Protein AF-A0A7I4E988-F1 (afdb_monomer)

Secondary structure (DSSP, 8-state):
--HHHHHHHHHHHHHHHHHHS--------PPP-------S--PPPPPGGGGS-SSHHHHHHHHHHHHHHHHHHHHHHHHHHHHHHHTTHHHHHHHHHHHHHHH--S-HHHHHHHHHHHS-TTTT---PPP----TT-PPP--

Mean predicted aligned error: 20.52 Å

Structure (mmCIF, N/CA/C/O backbone):
data_AF-A0A7I4E988-F1
#
_entry.id   AF-A0A7I4E988-F1
#
loop_
_atom_site.group_PDB
_atom_site.id
_atom_site.type_symbol
_atom_site.label_atom_id
_atom_site.label_alt_id
_atom_site.label_comp_id
_atom_site.label_asym_id
_atom_site.label_entity_id
_atom_site.label_seq_id
_atom_site.pdbx_PDB_ins_code
_atom_site.Cartn_x
_atom_site.Cartn_y
_atom_site.Cartn_z
_atom_site.occupancy
_atom_site.B_iso_or_equiv
_atom_site.auth_seq_id
_atom_site.auth_comp_id
_atom_site.auth_asym_id
_atom_site.auth_atom_id
_atom_site.pdbx_PDB_model_num
ATOM 1 N N . MET A 1 1 ? -4.546 -18.399 23.004 1.00 50.59 1 MET A N 1
ATOM 2 C CA . MET A 1 1 ? -3.201 -18.885 23.400 1.00 50.59 1 MET A CA 1
ATOM 3 C C . MET A 1 1 ? -3.160 -20.357 22.993 1.00 50.59 1 MET A C 1
ATOM 5 O O . MET A 1 1 ? -4.093 -21.008 23.442 1.00 50.59 1 MET A O 1
ATOM 9 N N . PRO A 1 2 ? -2.268 -20.903 22.127 1.00 49.56 2 PRO A N 1
ATOM 10 C CA . PRO A 1 2 ? -0.853 -20.561 21.910 1.00 49.56 2 PRO A CA 1
ATOM 11 C C . PRO A 1 2 ? -0.324 -20.742 20.448 1.00 49.56 2 PRO A C 1
ATOM 13 O O . PRO A 1 2 ? 0.857 -21.004 20.259 1.00 49.56 2 PRO A O 1
ATOM 16 N N . SER A 1 3 ? -1.140 -20.642 19.391 1.00 48.91 3 SER A N 1
ATOM 17 C CA . SER A 1 3 ? -0.711 -21.119 18.052 1.00 48.91 3 SER A CA 1
ATOM 18 C C . SER A 1 3 ? 0.246 -20.198 17.271 1.00 48.91 3 SER A C 1
ATOM 20 O O . SER A 1 3 ? 0.906 -20.659 16.348 1.00 48.91 3 SER A O 1
ATOM 22 N N . VAL A 1 4 ? 0.373 -18.916 17.637 1.00 50.09 4 VAL A N 1
ATOM 23 C CA . VAL A 1 4 ? 1.253 -17.954 16.927 1.00 50.09 4 VAL A CA 1
ATOM 24 C C . VAL A 1 4 ? 2.692 -17.973 17.469 1.00 50.09 4 VAL A C 1
ATOM 26 O O . VAL A 1 4 ? 3.642 -17.711 16.737 1.00 50.09 4 VAL A O 1
ATOM 29 N N . LEU A 1 5 ? 2.877 -18.371 18.734 1.00 47.44 5 LEU A N 1
ATOM 30 C CA . LEU A 1 5 ? 4.201 -18.510 19.359 1.00 47.44 5 LEU A CA 1
ATOM 31 C C . LEU A 1 5 ? 4.991 -19.713 18.820 1.00 47.44 5 LEU A C 1
ATOM 33 O O . LEU A 1 5 ? 6.216 -19.686 18.824 1.00 47.44 5 LEU A O 1
ATOM 37 N N . ILE A 1 6 ? 4.310 -20.741 18.304 1.00 50.47 6 ILE A N 1
ATOM 38 C CA . ILE A 1 6 ? 4.966 -21.924 17.726 1.00 50.47 6 ILE A CA 1
ATOM 39 C C . ILE A 1 6 ? 5.635 -21.577 16.387 1.00 50.47 6 ILE A C 1
ATOM 41 O O . ILE A 1 6 ? 6.742 -22.040 16.124 1.00 50.47 6 ILE A O 1
ATOM 45 N N . PHE A 1 7 ? 5.017 -20.709 15.578 1.00 43.50 7 PHE A N 1
ATOM 46 C CA . PHE A 1 7 ? 5.562 -20.317 14.275 1.00 43.50 7 PHE A CA 1
ATOM 47 C C . PHE A 1 7 ? 6.812 -19.434 14.420 1.00 43.50 7 PHE A C 1
ATOM 49 O O . PHE A 1 7 ? 7.835 -19.712 13.800 1.00 43.50 7 PHE A O 1
ATOM 56 N N . PHE A 1 8 ? 6.787 -18.458 15.338 1.00 41.88 8 PHE A N 1
ATOM 57 C CA . PHE A 1 8 ? 7.947 -17.593 15.610 1.00 41.88 8 PHE A CA 1
ATOM 58 C C . PHE A 1 8 ? 9.128 -18.349 16.261 1.00 41.88 8 PHE A C 1
ATOM 60 O O . PHE A 1 8 ? 10.290 -17.972 16.092 1.00 41.88 8 PHE A O 1
ATOM 67 N N . CYS A 1 9 ? 8.857 -19.442 16.988 1.00 46.12 9 CYS A N 1
ATOM 68 C CA . CYS A 1 9 ? 9.896 -20.315 17.545 1.00 46.12 9 CYS A CA 1
ATOM 69 C C . CYS A 1 9 ? 10.529 -21.256 16.507 1.00 46.12 9 CYS A C 1
ATOM 71 O O . CYS A 1 9 ? 11.687 -21.639 16.685 1.00 46.12 9 CYS A O 1
ATOM 73 N N . TYR A 1 10 ? 9.810 -21.647 15.449 1.00 47.03 10 TYR A N 1
ATOM 74 C CA . TYR A 1 10 ? 10.329 -22.615 14.479 1.00 47.03 10 TYR A CA 1
ATOM 75 C C . TYR A 1 10 ? 11.410 -22.003 13.577 1.00 47.03 10 TYR A C 1
ATOM 77 O O . TYR A 1 10 ? 12.469 -22.605 13.408 1.00 47.03 10 TYR A O 1
ATOM 85 N N . GLU A 1 11 ? 11.218 -20.769 13.102 1.00 52.00 11 GLU A N 1
ATOM 86 C CA . GLU A 1 11 ? 12.223 -20.076 12.276 1.00 52.00 11 GLU A CA 1
ATOM 87 C C . GLU A 1 11 ? 13.526 -19.790 13.037 1.00 52.00 11 GLU A C 1
ATOM 89 O O . GLU A 1 11 ? 14.615 -20.0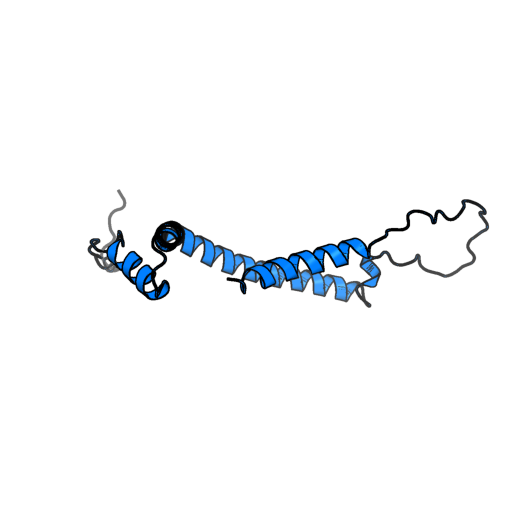49 12.523 1.00 52.00 11 GLU A O 1
ATOM 94 N N . ASN A 1 12 ? 13.442 -19.359 14.300 1.00 50.81 12 ASN A N 1
ATOM 95 C CA . ASN A 1 12 ? 14.636 -19.096 15.111 1.00 50.81 12 ASN A CA 1
ATOM 96 C C . ASN A 1 12 ? 15.416 -20.377 15.460 1.00 50.81 12 ASN A C 1
ATOM 98 O O . ASN A 1 12 ? 16.644 -20.351 15.544 1.00 50.81 12 ASN A O 1
ATOM 102 N N . ARG A 1 13 ? 14.736 -21.518 15.642 1.00 58.09 13 ARG A N 1
ATOM 103 C CA . ARG A 1 13 ? 15.396 -22.785 16.004 1.00 58.09 13 ARG A CA 1
ATOM 104 C C . ARG A 1 13 ? 16.118 -23.431 14.821 1.00 58.09 13 ARG A C 1
ATOM 106 O O . ARG A 1 13 ? 17.169 -24.038 15.024 1.00 58.09 13 ARG A O 1
ATOM 113 N N . VAL A 1 14 ? 15.588 -23.286 13.606 1.00 58.44 14 VAL A N 1
ATOM 114 C CA . VAL A 1 14 ? 16.262 -23.742 12.379 1.00 58.44 14 VAL A CA 1
ATOM 115 C C . VAL A 1 14 ? 17.525 -22.913 12.132 1.00 58.44 14 VAL A C 1
ATOM 117 O O . VAL A 1 14 ? 18.585 -23.481 11.879 1.00 58.44 14 VAL A O 1
ATOM 120 N N . PHE A 1 15 ? 17.458 -21.592 12.322 1.00 54.88 15 PHE A N 1
ATOM 121 C CA . PHE A 1 15 ? 18.614 -20.703 12.166 1.00 54.88 15 PHE A CA 1
ATOM 122 C C . PHE A 1 15 ? 19.732 -20.987 13.187 1.00 54.88 15 PHE A C 1
ATOM 124 O O . PHE A 1 15 ? 20.910 -21.031 12.831 1.00 54.88 15 PHE A O 1
ATOM 131 N N . LEU A 1 16 ? 19.377 -21.270 14.447 1.00 56.34 16 LEU A N 1
ATOM 132 C CA . LEU A 1 16 ? 20.354 -21.623 15.485 1.00 56.34 16 LEU A CA 1
ATOM 133 C C . LEU A 1 16 ? 21.017 -22.991 15.239 1.00 56.34 16 LEU A C 1
ATOM 135 O O . LEU A 1 16 ? 22.169 -23.190 15.614 1.00 56.34 16 LEU A O 1
ATOM 139 N N . LYS A 1 17 ? 20.311 -23.927 14.590 1.00 57.72 17 LYS A N 1
ATOM 140 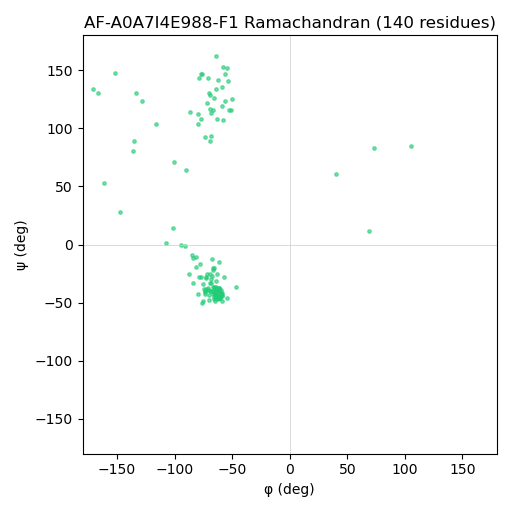C CA . LYS A 1 17 ? 20.853 -25.249 14.244 1.00 57.72 17 LYS A CA 1
ATOM 141 C C . LYS A 1 17 ? 21.835 -25.176 13.071 1.00 57.72 17 LYS A C 1
ATOM 143 O O . LYS A 1 17 ? 22.892 -25.789 13.140 1.00 57.72 17 LYS A O 1
ATOM 148 N N . ILE A 1 18 ? 21.551 -24.326 12.081 1.00 57.50 18 ILE A N 1
ATOM 149 C CA . ILE A 1 18 ? 22.476 -24.025 10.973 1.00 57.50 18 ILE A CA 1
ATOM 150 C C . ILE A 1 18 ? 23.785 -23.400 11.494 1.00 57.50 18 ILE A C 1
ATOM 152 O O . ILE A 1 18 ? 24.863 -23.717 10.997 1.00 57.50 18 ILE A O 1
ATOM 156 N N . MET A 1 19 ? 23.714 -22.551 12.525 1.00 56.16 19 MET A N 1
ATOM 157 C CA . MET A 1 19 ? 24.901 -21.963 13.166 1.00 56.16 19 MET A CA 1
ATOM 158 C C . MET A 1 19 ? 25.687 -22.965 14.033 1.00 56.16 19 MET A C 1
ATOM 160 O O . MET A 1 19 ? 26.897 -22.813 14.182 1.00 56.16 19 MET A O 1
ATOM 164 N N . ALA A 1 20 ? 25.027 -23.981 14.602 1.00 58.88 20 ALA A N 1
ATOM 165 C CA . ALA A 1 20 ? 25.659 -24.976 15.475 1.00 58.88 20 ALA A CA 1
ATOM 166 C C . ALA A 1 20 ? 26.441 -26.062 14.710 1.00 58.88 20 ALA A C 1
ATOM 168 O O . ALA A 1 20 ? 27.426 -26.576 15.238 1.00 58.88 20 ALA A O 1
ATOM 169 N N . ASP A 1 21 ? 26.051 -26.371 13.468 1.00 55.88 21 ASP A N 1
ATOM 170 C CA . ASP A 1 21 ? 26.755 -27.346 12.617 1.00 55.88 21 ASP A CA 1
ATOM 171 C C . ASP A 1 21 ? 27.994 -26.750 11.918 1.00 55.88 21 ASP A C 1
ATOM 173 O O . ASP A 1 21 ? 28.837 -27.479 11.393 1.00 55.88 21 ASP A O 1
ATOM 177 N N . LYS A 1 22 ? 28.178 -25.423 11.968 1.00 58.16 22 LYS A N 1
ATOM 178 C CA . LYS A 1 22 ? 29.362 -24.741 11.429 1.00 58.16 22 LYS A CA 1
ATOM 179 C C . LYS A 1 22 ? 30.465 -24.608 12.486 1.00 58.16 22 LYS A C 1
ATOM 181 O O . LYS A 1 22 ? 30.872 -23.506 12.848 1.00 58.16 22 LYS A O 1
ATOM 186 N N . LYS A 1 23 ? 31.006 -25.738 12.955 1.00 52.19 23 LYS A N 1
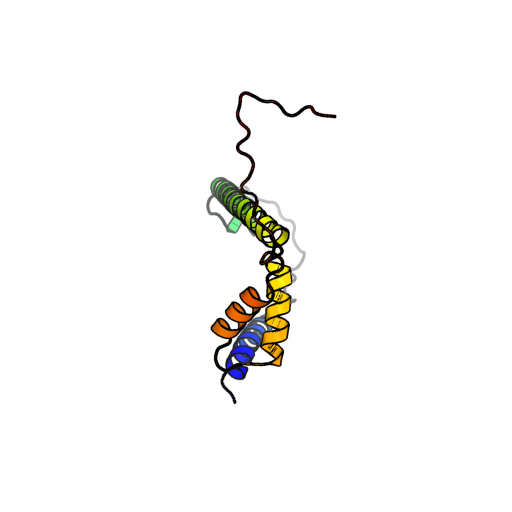ATOM 187 C CA . LYS A 1 23 ? 32.362 -25.753 13.530 1.00 52.19 23 LYS A CA 1
ATOM 188 C C . LYS A 1 23 ? 33.361 -25.634 12.382 1.00 52.19 23 LYS A C 1
ATOM 190 O O . LYS A 1 23 ? 33.746 -26.622 11.769 1.00 52.19 23 LYS A O 1
ATOM 195 N N . VAL A 1 24 ? 33.751 -24.400 12.078 1.00 50.62 24 VAL A N 1
ATOM 196 C CA . VAL A 1 24 ? 34.955 -24.120 11.295 1.00 50.62 24 VAL A CA 1
ATOM 197 C C . VAL A 1 24 ? 36.141 -24.640 12.111 1.00 50.62 24 VAL A C 1
ATOM 199 O O . VAL A 1 24 ? 36.450 -24.090 13.165 1.00 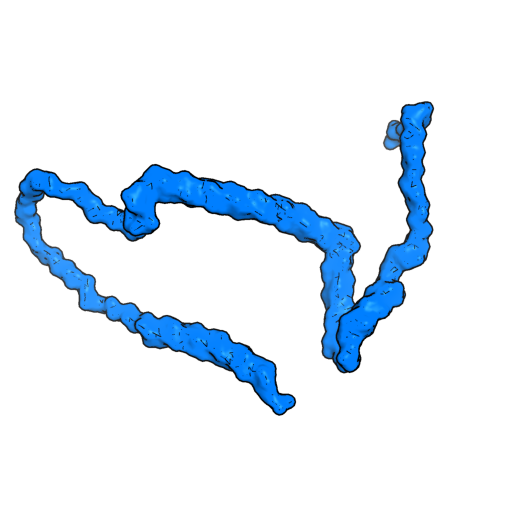50.62 24 VAL A O 1
ATOM 202 N N . ASN A 1 25 ? 36.740 -25.742 11.664 1.00 41.16 25 ASN A N 1
ATOM 203 C CA . ASN A 1 25 ? 38.015 -26.219 12.179 1.00 41.16 25 ASN A CA 1
ATOM 204 C C . ASN A 1 25 ? 39.113 -25.383 11.503 1.00 41.16 25 ASN A C 1
ATOM 206 O O . ASN A 1 25 ? 39.250 -25.421 10.282 1.00 41.16 25 ASN A O 1
ATOM 210 N N . ILE A 1 26 ? 39.794 -24.548 12.285 1.00 53.75 26 ILE A N 1
ATOM 211 C CA . ILE A 1 26 ? 40.881 -23.662 11.852 1.00 53.75 26 ILE A CA 1
ATOM 212 C C . ILE A 1 26 ? 42.182 -24.357 12.256 1.00 53.75 26 ILE A C 1
ATOM 214 O O . ILE A 1 26 ? 42.777 -23.934 13.229 1.00 53.75 26 ILE A O 1
ATOM 218 N N . ASP A 1 27 ? 42.575 -25.459 11.613 1.00 54.41 27 ASP A N 1
ATOM 219 C CA . ASP A 1 27 ? 43.849 -26.134 11.936 1.00 54.41 27 ASP A CA 1
ATOM 220 C C . ASP A 1 27 ? 44.318 -27.079 10.812 1.00 54.41 27 ASP A C 1
ATOM 222 O O . ASP A 1 27 ? 44.629 -28.236 11.049 1.00 54.41 27 ASP A O 1
ATOM 226 N N . ASP A 1 28 ? 44.413 -26.590 9.574 1.00 46.19 28 ASP A N 1
ATOM 227 C CA . ASP A 1 28 ? 45.166 -27.289 8.521 1.00 46.19 28 ASP A CA 1
ATOM 228 C C . ASP A 1 28 ? 46.014 -26.272 7.751 1.00 46.19 28 ASP A C 1
ATOM 230 O O . ASP A 1 28 ? 45.650 -25.781 6.684 1.00 46.19 28 ASP A O 1
ATOM 234 N N . THR A 1 29 ? 47.158 -25.917 8.337 1.00 53.47 29 THR A N 1
ATOM 235 C CA . THR A 1 29 ? 48.255 -25.260 7.612 1.00 53.47 29 THR A CA 1
ATOM 236 C C . THR A 1 29 ? 49.113 -26.375 7.010 1.00 53.47 29 THR A C 1
ATOM 238 O O . THR A 1 29 ? 49.715 -27.117 7.790 1.00 53.47 29 THR A O 1
ATOM 241 N N . PRO A 1 30 ? 49.208 -26.555 5.678 1.00 46.19 30 PRO A N 1
ATOM 242 C CA . PRO A 1 30 ? 50.165 -27.500 5.119 1.00 46.19 30 PRO A CA 1
ATOM 243 C C . PRO A 1 30 ? 51.568 -26.866 5.113 1.00 46.19 30 PRO A C 1
ATOM 245 O O . PRO A 1 30 ? 51.685 -25.657 4.885 1.00 46.19 30 PRO A O 1
ATOM 248 N N . PRO A 1 31 ? 52.634 -27.640 5.374 1.00 42.28 31 PRO A N 1
ATOM 249 C CA . PRO A 1 31 ? 53.966 -27.108 5.626 1.00 42.28 31 PRO A CA 1
ATOM 250 C C . PRO A 1 31 ? 54.608 -26.536 4.362 1.00 42.28 31 PRO A C 1
ATOM 252 O O . PRO A 1 31 ? 54.486 -27.090 3.270 1.00 42.28 31 PRO A O 1
ATOM 255 N N . ALA A 1 32 ? 55.354 -25.447 4.544 1.00 46.09 32 ALA A N 1
ATOM 256 C CA . ALA A 1 32 ? 56.382 -25.038 3.604 1.00 46.09 32 ALA A CA 1
ATOM 257 C C . ALA A 1 32 ? 57.498 -26.086 3.633 1.00 46.09 32 ALA A C 1
ATOM 259 O O . ALA A 1 32 ? 58.114 -26.236 4.678 1.00 46.09 32 ALA A O 1
ATOM 260 N N . ASP A 1 33 ? 57.732 -26.789 2.523 1.00 40.03 33 ASP A N 1
ATOM 261 C CA . ASP A 1 33 ? 59.035 -27.354 2.157 1.00 40.03 33 ASP A CA 1
ATOM 262 C C . ASP A 1 33 ? 59.010 -27.905 0.719 1.00 40.03 33 ASP A C 1
ATOM 264 O O . ASP A 1 33 ? 58.108 -28.647 0.336 1.00 40.03 33 ASP A O 1
ATOM 268 N N . GLY A 1 34 ? 60.048 -27.572 -0.057 1.00 36.19 34 GLY A N 1
ATOM 269 C CA . GLY A 1 34 ? 60.466 -28.348 -1.231 1.00 36.19 34 GLY A CA 1
ATOM 270 C C . GLY A 1 34 ? 60.143 -27.766 -2.610 1.00 36.19 34 GLY A C 1
ATOM 271 O O . GLY A 1 34 ? 59.196 -28.177 -3.270 1.00 36.19 34 GLY A O 1
ATOM 272 N N . VAL A 1 35 ? 61.011 -26.883 -3.109 1.00 52.22 35 VAL A N 1
ATOM 273 C CA . VAL A 1 35 ? 61.130 -26.584 -4.545 1.00 52.22 35 VAL A CA 1
ATOM 274 C C . VAL A 1 35 ? 61.793 -27.772 -5.255 1.00 52.22 35 VAL A C 1
ATOM 276 O O . VAL A 1 35 ? 62.935 -28.105 -4.946 1.00 52.22 35 VAL A O 1
ATOM 279 N N . ALA A 1 36 ? 61.116 -28.356 -6.246 1.00 40.19 36 ALA A N 1
ATOM 280 C CA . ALA A 1 36 ? 61.708 -29.127 -7.345 1.00 40.19 36 ALA A CA 1
ATOM 281 C C . ALA A 1 36 ? 60.786 -29.025 -8.589 1.00 40.19 36 ALA A C 1
ATOM 283 O O . ALA A 1 36 ? 59.584 -28.821 -8.429 1.00 40.19 36 ALA A O 1
ATOM 284 N N . PRO A 1 37 ? 61.342 -29.049 -9.813 1.00 46.31 37 PRO A N 1
ATOM 285 C CA . PRO A 1 37 ? 60.866 -28.265 -10.959 1.00 46.31 37 PRO A CA 1
ATOM 286 C C . PRO A 1 37 ? 59.602 -28.832 -11.631 1.00 46.31 37 PRO A C 1
ATOM 288 O O . PRO A 1 37 ? 59.461 -30.053 -11.712 1.00 46.31 37 PRO A O 1
ATOM 291 N N . PRO A 1 38 ? 58.708 -27.976 -12.171 1.00 48.06 38 PRO A N 1
ATOM 292 C CA . PRO A 1 38 ? 57.529 -28.440 -12.888 1.00 48.06 38 PRO A CA 1
ATOM 293 C C . PRO A 1 38 ? 57.962 -29.103 -14.198 1.00 48.06 38 PRO A C 1
ATOM 295 O O . PRO A 1 38 ? 58.516 -28.464 -15.09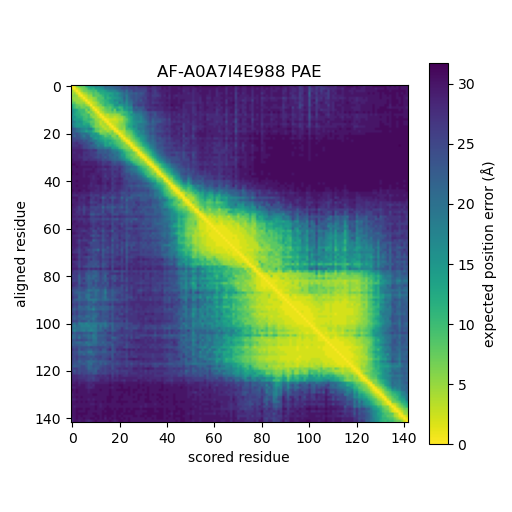2 1.00 48.06 38 PRO A O 1
ATOM 298 N N . THR A 1 39 ? 57.730 -30.411 -14.265 1.00 48.88 39 THR A N 1
ATOM 299 C CA . THR A 1 39 ? 57.660 -31.156 -15.523 1.00 48.88 39 THR A CA 1
ATOM 300 C C . THR A 1 39 ? 56.301 -30.842 -16.162 1.00 48.88 39 THR A C 1
ATOM 302 O O . THR A 1 39 ? 55.345 -30.536 -15.454 1.00 48.88 39 THR A O 1
ATOM 305 N N . GLU A 1 40 ? 56.281 -30.814 -17.488 1.00 57.62 40 GLU A N 1
ATOM 306 C CA . GLU A 1 40 ? 55.267 -30.228 -18.372 1.00 57.62 40 GLU A CA 1
ATOM 307 C C . GLU A 1 40 ? 53.816 -30.713 -18.133 1.00 57.62 40 GLU A C 1
ATOM 309 O O . GLU A 1 40 ? 53.590 -31.842 -17.711 1.00 57.62 40 GLU A O 1
ATOM 314 N N . ASP A 1 41 ? 52.859 -29.832 -18.466 1.00 57.31 41 ASP A N 1
ATOM 315 C CA . ASP A 1 41 ? 51.407 -30.054 -18.610 1.00 57.31 41 ASP A CA 1
ATOM 316 C C . ASP A 1 41 ? 50.536 -30.255 -17.350 1.00 57.31 41 ASP A C 1
ATOM 318 O O . ASP A 1 41 ? 50.119 -31.364 -17.054 1.00 57.31 41 ASP A O 1
ATOM 322 N N . GLU A 1 42 ? 50.104 -29.165 -16.690 1.00 61.00 42 GLU A N 1
ATOM 323 C CA . GLU A 1 42 ? 48.716 -29.046 -16.188 1.00 61.00 42 GLU A CA 1
ATOM 324 C C . GLU A 1 42 ? 48.360 -27.600 -15.769 1.00 61.00 42 GLU A C 1
ATOM 326 O O . GLU A 1 42 ? 49.096 -26.906 -15.067 1.00 61.00 42 GLU A O 1
ATOM 331 N N . LYS A 1 43 ? 47.213 -27.113 -16.256 1.00 48.81 43 LYS A N 1
ATOM 332 C CA . LYS A 1 43 ? 46.660 -25.762 -16.037 1.00 48.81 43 LYS A CA 1
ATOM 333 C C . LYS A 1 43 ? 46.371 -25.525 -14.538 1.00 48.81 43 LYS A C 1
ATOM 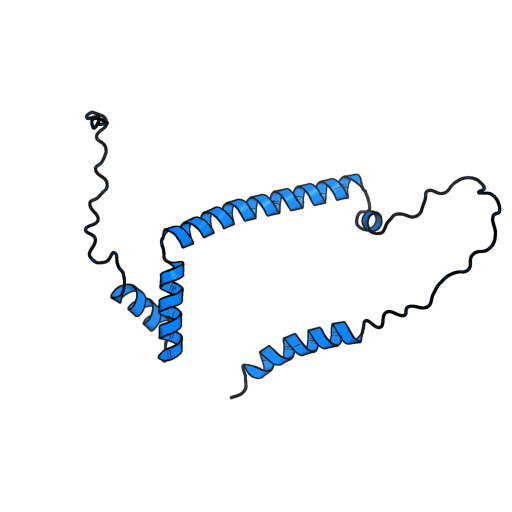335 O O . LYS A 1 43 ? 45.875 -26.444 -13.891 1.00 48.81 43 LYS A O 1
ATOM 340 N N . PRO A 1 44 ? 46.608 -24.314 -13.981 1.00 55.09 44 PRO A N 1
ATOM 341 C CA . PRO A 1 44 ? 46.391 -24.042 -12.557 1.00 55.09 44 PRO A CA 1
ATOM 342 C C . PRO A 1 44 ? 44.952 -24.365 -12.116 1.00 55.09 44 PRO A C 1
ATOM 344 O O . PRO A 1 44 ? 44.022 -24.177 -12.912 1.00 55.09 44 PRO A O 1
ATOM 347 N N . PRO A 1 45 ? 44.760 -24.826 -10.862 1.00 56.09 45 PRO A N 1
ATOM 348 C CA . PRO A 1 45 ? 43.457 -25.245 -10.364 1.00 56.09 45 PRO A CA 1
ATOM 349 C C . PRO A 1 45 ? 42.450 -24.088 -10.456 1.00 56.09 45 PRO A C 1
ATOM 351 O O . PRO A 1 45 ? 42.796 -22.951 -10.117 1.00 56.09 45 PRO A O 1
ATOM 354 N N . PRO A 1 46 ? 41.217 -24.347 -10.925 1.00 60.47 46 PRO A N 1
ATOM 355 C CA . PRO A 1 46 ? 40.230 -23.300 -11.129 1.00 60.47 46 PRO A CA 1
ATOM 356 C C . PRO A 1 46 ? 39.844 -22.643 -9.799 1.00 60.47 46 PRO A C 1
ATOM 358 O O . PRO A 1 46 ? 39.570 -23.323 -8.810 1.00 60.47 46 PRO A O 1
ATOM 361 N N . THR A 1 47 ? 39.802 -21.311 -9.773 1.00 63.03 47 THR A N 1
ATOM 362 C CA . THR A 1 47 ? 39.312 -20.522 -8.630 1.00 63.03 47 THR A CA 1
ATOM 363 C C . THR A 1 47 ? 37.861 -20.917 -8.297 1.00 63.03 47 THR A C 1
ATOM 365 O O . THR A 1 47 ? 37.122 -21.312 -9.192 1.00 63.03 47 THR A O 1
ATOM 368 N N . PHE A 1 48 ? 37.400 -20.773 -7.046 1.00 57.22 48 PHE A N 1
ATOM 369 C CA . PHE A 1 48 ? 36.035 -21.144 -6.602 1.00 57.22 48 PHE A CA 1
ATOM 370 C C . PHE A 1 48 ? 34.900 -20.650 -7.532 1.00 57.22 48 PHE A C 1
ATOM 372 O O . PHE A 1 48 ? 33.940 -21.369 -7.790 1.00 57.22 48 PHE A O 1
ATOM 379 N N . GLU A 1 49 ? 35.036 -19.452 -8.106 1.00 58.88 49 GLU A N 1
ATOM 380 C CA . GLU A 1 49 ? 34.083 -18.858 -9.063 1.00 58.88 49 GLU A CA 1
ATOM 381 C C . GLU A 1 49 ? 34.058 -19.564 -10.433 1.00 58.88 49 GLU A C 1
ATOM 383 O O . GLU A 1 49 ? 33.052 -19.534 -11.139 1.00 58.88 49 GLU A O 1
ATOM 388 N N . GLN A 1 50 ? 35.153 -20.223 -10.809 1.00 58.12 50 GLN A N 1
ATOM 389 C CA . GLN A 1 50 ? 35.322 -20.949 -12.071 1.00 58.12 50 GLN A CA 1
ATOM 390 C C . GLN A 1 50 ? 34.759 -22.378 -11.999 1.00 58.12 50 GLN A C 1
ATOM 392 O O . GLN A 1 50 ? 34.602 -23.012 -13.036 1.00 58.12 50 GLN A O 1
ATOM 397 N N . MET A 1 51 ? 34.422 -22.876 -10.802 1.00 63.78 51 MET A N 1
ATOM 398 C CA . MET A 1 51 ? 33.799 -24.194 -10.604 1.00 63.78 51 MET A CA 1
ATOM 399 C C . MET A 1 51 ? 32.268 -24.179 -10.755 1.00 63.78 51 MET A C 1
ATOM 401 O O . MET A 1 51 ? 31.645 -25.236 -10.759 1.00 63.78 51 MET A O 1
ATOM 405 N N . TRP A 1 52 ? 31.645 -22.998 -10.859 1.00 67.12 52 TRP A N 1
ATOM 406 C CA . TRP A 1 52 ? 30.181 -22.869 -10.893 1.00 67.12 52 TRP A CA 1
ATOM 407 C C . TRP A 1 52 ? 29.567 -23.128 -12.276 1.00 67.12 52 TRP A C 1
ATOM 409 O O . TRP A 1 52 ? 28.373 -23.406 -12.379 1.00 67.12 52 TRP A O 1
ATOM 419 N N . PHE A 1 53 ? 30.373 -23.035 -13.338 1.00 67.44 53 PHE A N 1
ATOM 420 C CA . PHE A 1 53 ? 29.933 -23.207 -14.721 1.00 67.44 53 PHE A CA 1
ATOM 421 C C . PHE A 1 53 ? 30.897 -24.129 -15.468 1.00 67.44 53 PHE A C 1
ATOM 423 O O . PHE A 1 53 ? 32.105 -23.914 -15.441 1.00 67.44 53 PHE A O 1
ATOM 430 N N . ASN A 1 54 ? 30.351 -25.136 -16.156 1.00 74.75 54 ASN A N 1
ATOM 431 C CA . ASN A 1 54 ? 31.135 -26.087 -16.952 1.00 74.75 54 ASN A CA 1
ATOM 432 C C . ASN A 1 54 ? 31.806 -25.419 -18.170 1.00 74.75 54 ASN A C 1
ATOM 434 O O . ASN A 1 54 ? 32.819 -25.916 -18.655 1.00 74.75 54 ASN A O 1
ATOM 438 N N . ASP A 1 55 ? 31.274 -24.276 -18.622 1.00 79.88 55 ASP A N 1
ATOM 439 C CA . ASP A 1 55 ? 31.879 -23.389 -19.617 1.00 79.88 55 ASP A CA 1
ATOM 440 C C . ASP A 1 55 ? 31.924 -21.937 -19.078 1.00 79.88 55 ASP A C 1
ATOM 442 O O . ASP A 1 55 ? 30.883 -21.368 -18.718 1.00 79.88 55 ASP A O 1
ATOM 446 N N . PRO A 1 56 ? 33.109 -21.296 -19.007 1.00 76.00 56 PRO A N 1
ATOM 447 C CA . PRO A 1 56 ? 33.246 -19.919 -18.528 1.00 76.00 56 PRO A CA 1
ATOM 448 C C . PRO A 1 56 ? 32.573 -18.865 -19.428 1.00 76.00 56 PRO A C 1
ATOM 450 O O . PRO A 1 56 ? 32.316 -17.749 -18.964 1.00 76.00 56 PRO A O 1
ATOM 453 N N . VAL A 1 57 ? 32.303 -19.157 -20.705 1.00 81.12 57 VAL A N 1
ATOM 454 C CA . VAL A 1 57 ? 31.585 -18.238 -21.606 1.00 81.12 57 VAL A CA 1
ATOM 455 C C . VAL A 1 57 ? 30.095 -18.248 -21.279 1.00 81.12 57 VAL A C 1
ATOM 457 O O . VAL A 1 57 ? 29.527 -17.188 -21.002 1.00 81.12 57 VAL A O 1
ATOM 460 N N . GLU A 1 58 ? 29.506 -19.439 -21.188 1.00 78.19 58 GLU A N 1
ATOM 461 C CA . GLU A 1 58 ? 28.100 -19.637 -20.825 1.00 78.19 58 GLU A CA 1
ATOM 462 C C . GLU A 1 58 ? 27.794 -19.073 -19.429 1.00 78.19 58 GLU A C 1
ATOM 464 O O . GLU A 1 58 ? 26.780 -18.402 -19.228 1.00 78.19 58 GLU A O 1
ATOM 469 N N . GLY A 1 59 ? 28.717 -19.235 -18.474 1.00 80.56 59 GLY A N 1
ATOM 470 C CA . GLY A 1 59 ? 28.569 -18.673 -17.131 1.00 80.56 59 GLY A CA 1
ATOM 471 C C . GLY A 1 59 ? 28.470 -17.146 -17.102 1.00 80.56 59 GLY A C 1
ATOM 472 O O . GLY A 1 59 ? 27.656 -16.586 -16.362 1.00 80.56 59 GLY A O 1
ATOM 473 N N . ARG A 1 60 ? 29.252 -16.448 -17.936 1.00 82.94 60 ARG A N 1
ATOM 474 C CA . ARG A 1 60 ? 29.182 -14.979 -18.038 1.00 82.94 60 ARG A CA 1
ATOM 475 C C . ARG A 1 60 ? 27.900 -14.518 -18.719 1.00 82.94 60 ARG A C 1
ATOM 477 O O . ARG A 1 60 ? 27.307 -13.529 -18.291 1.00 82.94 60 ARG A O 1
ATOM 484 N N . GLU A 1 61 ? 27.453 -15.228 -19.748 1.00 88.00 61 GLU A N 1
ATOM 485 C CA . GLU A 1 61 ? 26.198 -14.924 -20.436 1.00 88.00 61 GLU A CA 1
ATOM 486 C C . GLU A 1 61 ? 24.989 -15.137 -19.524 1.00 88.00 61 GLU A C 1
ATOM 488 O O . GLU A 1 61 ? 24.140 -14.248 -19.420 1.00 88.00 61 GLU A O 1
ATOM 493 N N . ALA A 1 62 ? 24.957 -16.249 -18.786 1.00 85.69 62 ALA A N 1
ATOM 494 C CA . ALA A 1 62 ? 23.929 -16.533 -17.791 1.00 85.69 62 ALA A CA 1
ATOM 495 C C . ALA A 1 62 ? 23.873 -15.445 -16.705 1.00 85.69 62 ALA A C 1
ATOM 497 O O . ALA A 1 62 ? 22.790 -14.961 -16.367 1.00 85.69 62 ALA A O 1
ATOM 498 N N . GLN A 1 63 ? 25.029 -14.992 -16.207 1.00 83.69 63 GLN A N 1
ATOM 499 C CA . GLN A 1 63 ? 25.098 -13.885 -15.246 1.00 83.69 63 GLN A CA 1
ATOM 500 C C . GLN A 1 63 ? 24.579 -12.569 -15.841 1.00 83.69 63 GLN A C 1
ATOM 502 O O . GLN A 1 63 ? 23.763 -11.889 -15.216 1.00 83.69 63 GLN A O 1
ATOM 507 N N . MET A 1 64 ? 24.990 -12.213 -17.061 1.00 87.12 64 MET A N 1
ATOM 508 C CA . MET A 1 64 ? 24.503 -11.002 -17.731 1.00 87.12 64 MET A CA 1
ATOM 509 C C . MET A 1 64 ? 22.993 -11.046 -17.990 1.00 87.12 64 MET A C 1
ATOM 511 O O . MET A 1 64 ? 22.310 -10.033 -17.825 1.00 87.12 64 MET A O 1
ATOM 515 N N . LEU A 1 65 ? 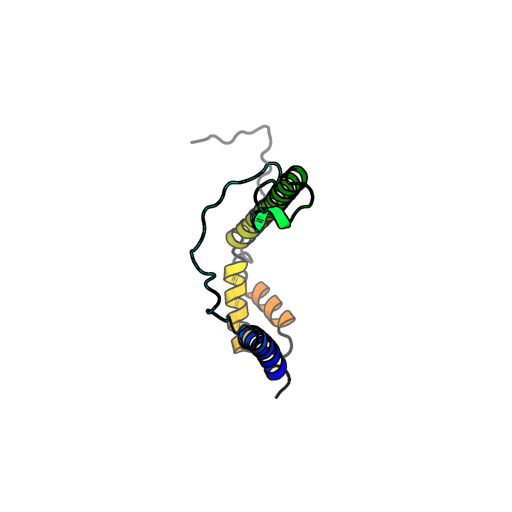22.454 -12.201 -18.384 1.00 88.50 65 LEU A N 1
ATOM 516 C CA . LEU A 1 65 ? 21.017 -12.393 -18.578 1.00 88.50 65 LEU A CA 1
ATOM 517 C C . LEU A 1 65 ? 20.254 -12.266 -17.255 1.00 88.50 65 LEU A C 1
ATOM 519 O O . LEU A 1 65 ? 19.235 -11.576 -17.208 1.00 88.50 65 LEU A O 1
ATOM 523 N N . ALA A 1 66 ? 20.768 -12.851 -16.171 1.00 87.12 66 ALA A N 1
ATOM 524 C CA . ALA A 1 66 ? 20.174 -12.727 -14.843 1.00 87.12 66 ALA A CA 1
ATOM 525 C C . ALA A 1 66 ? 20.127 -11.264 -14.364 1.00 87.12 66 ALA A C 1
ATOM 527 O O . ALA A 1 66 ? 19.101 -10.817 -13.845 1.00 87.12 66 ALA A O 1
ATOM 528 N N . LEU A 1 67 ? 21.196 -10.493 -14.594 1.00 88.06 67 LEU A N 1
ATOM 529 C CA . LEU A 1 67 ? 21.235 -9.062 -14.272 1.00 88.06 67 LEU A CA 1
ATOM 530 C C . LEU A 1 67 ? 20.214 -8.265 -15.096 1.00 88.06 67 LEU A C 1
ATOM 532 O O . LEU A 1 67 ? 19.429 -7.514 -14.523 1.00 88.06 67 LEU A O 1
ATOM 536 N N . LYS A 1 68 ? 20.131 -8.501 -16.411 1.00 88.44 68 LYS A N 1
ATOM 537 C CA . LYS A 1 68 ? 19.135 -7.847 -17.282 1.00 88.44 68 LYS A CA 1
ATOM 538 C C . LYS A 1 68 ? 17.695 -8.127 -16.840 1.00 88.44 68 LYS A C 1
ATOM 540 O O . LYS A 1 68 ? 16.861 -7.221 -16.840 1.00 88.44 68 LYS A O 1
ATOM 545 N N . LEU A 1 69 ? 17.393 -9.368 -16.453 1.00 86.19 69 LEU A N 1
ATOM 546 C CA . LEU A 1 69 ? 16.070 -9.736 -15.939 1.00 86.19 69 LEU A CA 1
ATOM 547 C C . LEU A 1 69 ? 15.762 -9.028 -14.617 1.00 86.19 69 LEU A C 1
ATOM 549 O O . LEU A 1 69 ? 14.658 -8.502 -14.447 1.00 86.19 69 LEU A O 1
ATOM 553 N N . ARG A 1 70 ? 16.738 -8.973 -13.704 1.00 82.25 70 ARG A N 1
ATOM 554 C CA . ARG A 1 70 ? 16.616 -8.255 -12.432 1.00 82.25 70 ARG A CA 1
ATOM 555 C C . ARG A 1 70 ? 16.318 -6.775 -12.662 1.00 82.25 70 ARG A C 1
ATOM 557 O O . ARG A 1 70 ? 15.361 -6.259 -12.089 1.00 82.25 70 ARG A O 1
ATOM 564 N N . ASP A 1 71 ? 17.074 -6.116 -13.531 1.00 83.19 71 ASP A N 1
ATOM 565 C CA . ASP A 1 71 ? 16.940 -4.678 -13.781 1.00 83.19 71 ASP A CA 1
ATOM 566 C C . ASP A 1 71 ? 15.572 -4.342 -14.409 1.00 83.19 71 ASP A C 1
ATOM 568 O O . ASP A 1 71 ? 14.918 -3.373 -14.018 1.00 83.19 71 ASP A O 1
ATOM 572 N N . GLY A 1 72 ? 15.054 -5.203 -15.295 1.00 75.94 72 GLY A N 1
ATOM 573 C CA . GLY A 1 72 ? 13.700 -5.061 -15.845 1.00 75.94 72 GLY A CA 1
ATOM 574 C C . GLY A 1 72 ? 12.581 -5.194 -14.801 1.00 75.94 72 GLY A C 1
ATOM 575 O O . GLY A 1 72 ? 11.532 -4.556 -14.927 1.00 75.94 72 GLY A O 1
ATOM 576 N N . VAL A 1 73 ? 12.782 -6.005 -13.758 1.00 77.19 73 VAL A N 1
ATOM 577 C CA . VAL A 1 73 ? 11.853 -6.098 -12.618 1.00 77.19 73 VAL A CA 1
ATOM 578 C C . VAL A 1 73 ? 11.965 -4.861 -11.727 1.00 77.19 73 VAL A C 1
ATOM 580 O O . VAL A 1 73 ? 10.932 -4.326 -11.321 1.00 77.19 73 VAL A O 1
ATOM 583 N N . VAL A 1 74 ? 13.183 -4.373 -11.477 1.00 71.56 74 VAL A N 1
ATOM 584 C CA . VAL A 1 74 ? 13.439 -3.172 -10.666 1.00 71.56 74 VAL A CA 1
ATOM 585 C C . VAL A 1 74 ? 12.785 -1.935 -11.285 1.00 71.56 74 VAL A C 1
ATOM 587 O O . VAL A 1 74 ? 12.040 -1.261 -10.585 1.00 71.56 74 VAL A O 1
ATOM 590 N N . LEU A 1 75 ? 12.914 -1.694 -12.593 1.00 64.75 75 LEU A N 1
ATOM 591 C CA . LEU A 1 75 ? 12.296 -0.532 -13.262 1.00 64.75 75 LEU A CA 1
ATOM 592 C C . LEU A 1 75 ? 10.761 -0.497 -13.132 1.00 64.75 75 LEU A C 1
ATOM 594 O O . LEU A 1 75 ? 10.149 0.548 -12.879 1.00 64.75 75 LEU A O 1
ATOM 598 N N . ARG A 1 76 ? 10.108 -1.657 -13.284 1.00 69.25 76 ARG A N 1
ATOM 599 C CA . ARG A 1 76 ? 8.651 -1.769 -13.094 1.00 69.25 76 ARG A CA 1
ATOM 600 C C . ARG A 1 76 ? 8.267 -1.603 -11.625 1.00 69.25 76 ARG A C 1
ATOM 602 O O . ARG A 1 76 ? 7.271 -0.947 -11.323 1.00 69.25 76 ARG A O 1
ATOM 609 N N . ALA A 1 77 ? 9.049 -2.179 -10.713 1.00 68.44 77 ALA A N 1
ATOM 610 C CA . ALA A 1 77 ? 8.842 -2.037 -9.277 1.00 68.44 77 ALA A CA 1
ATOM 611 C C . ALA A 1 77 ? 9.026 -0.585 -8.806 1.00 68.44 77 ALA A C 1
ATOM 613 O O . ALA A 1 77 ? 8.219 -0.110 -8.012 1.00 68.44 77 ALA A O 1
ATOM 614 N N . GLU A 1 78 ? 10.014 0.139 -9.329 1.00 64.69 78 GLU A N 1
ATOM 615 C CA . GLU A 1 78 ? 10.237 1.564 -9.070 1.00 64.69 78 GLU A CA 1
ATOM 616 C C . GLU A 1 78 ? 9.050 2.401 -9.537 1.00 64.69 78 GLU A C 1
ATOM 618 O O . GLU A 1 78 ? 8.532 3.215 -8.775 1.00 64.69 78 GLU A O 1
ATOM 623 N N . THR A 1 79 ? 8.544 2.140 -10.744 1.00 79.00 79 THR A N 1
ATOM 624 C CA . THR A 1 79 ? 7.365 2.842 -11.275 1.00 79.00 79 THR A CA 1
ATOM 625 C C . THR A 1 79 ? 6.137 2.619 -10.386 1.00 79.00 79 THR A C 1
ATOM 627 O O . THR A 1 79 ? 5.434 3.569 -10.031 1.00 79.00 79 THR A O 1
ATOM 630 N N . ASN A 1 80 ? 5.903 1.375 -9.958 1.00 80.06 80 ASN A N 1
ATOM 631 C CA . ASN A 1 80 ? 4.811 1.050 -9.039 1.00 80.06 80 ASN A CA 1
ATOM 632 C C . ASN A 1 80 ? 5.004 1.702 -7.665 1.00 80.06 80 ASN A C 1
ATOM 634 O O . ASN A 1 80 ? 4.058 2.253 -7.101 1.00 80.06 80 ASN A O 1
ATOM 638 N N . ARG A 1 81 ? 6.226 1.686 -7.132 1.00 85.31 81 ARG A N 1
ATOM 639 C CA . ARG A 1 81 ? 6.556 2.300 -5.845 1.00 85.31 81 ARG A CA 1
ATOM 640 C C . ARG A 1 81 ? 6.325 3.812 -5.867 1.00 85.31 81 ARG A C 1
ATOM 642 O O . ARG A 1 81 ? 5.641 4.319 -4.983 1.00 85.31 81 ARG A O 1
ATOM 649 N N . ILE A 1 82 ? 6.802 4.507 -6.901 1.00 85.69 82 ILE A N 1
ATOM 650 C CA . ILE A 1 82 ? 6.592 5.952 -7.084 1.00 85.69 82 ILE A CA 1
ATOM 651 C C . ILE A 1 82 ? 5.100 6.267 -7.180 1.00 85.69 82 ILE A C 1
ATOM 653 O O . ILE A 1 82 ? 4.634 7.229 -6.575 1.00 85.69 82 ILE A O 1
ATOM 657 N N . TYR A 1 83 ? 4.326 5.458 -7.909 1.00 83.38 83 TYR A N 1
ATOM 658 C CA . TYR A 1 83 ? 2.879 5.640 -7.991 1.00 83.38 83 TYR A CA 1
ATOM 659 C C . TYR A 1 83 ? 2.202 5.507 -6.616 1.00 83.38 83 TYR A C 1
ATOM 661 O O . TYR A 1 83 ? 1.389 6.355 -6.237 1.00 83.38 83 TYR A O 1
ATOM 669 N N . LEU A 1 84 ? 2.555 4.482 -5.839 1.00 85.56 84 LEU A N 1
ATOM 670 C CA . LEU A 1 84 ? 1.998 4.257 -4.500 1.00 85.56 84 LEU A CA 1
ATOM 671 C C . LEU A 1 84 ? 2.401 5.362 -3.508 1.00 85.56 84 LEU A C 1
ATOM 673 O O . LEU A 1 84 ? 1.587 5.788 -2.685 1.00 85.56 84 LEU A O 1
ATOM 677 N N . GLU A 1 85 ? 3.622 5.879 -3.613 1.00 83.56 85 GLU A N 1
ATOM 678 C CA . GLU A 1 85 ? 4.091 7.013 -2.812 1.00 83.56 85 GLU A CA 1
ATOM 679 C C . GLU A 1 85 ? 3.391 8.322 -3.232 1.00 83.56 85 GLU A C 1
ATOM 681 O O . GLU A 1 85 ? 2.823 9.019 -2.388 1.00 83.56 85 GLU A O 1
ATOM 686 N N . ARG A 1 86 ? 3.320 8.621 -4.537 1.00 84.25 86 ARG A N 1
ATOM 687 C CA . ARG A 1 86 ? 2.702 9.842 -5.097 1.00 84.25 86 ARG A CA 1
ATOM 688 C C . ARG A 1 86 ? 1.199 9.917 -4.855 1.00 84.25 86 ARG A C 1
ATOM 690 O O . ARG A 1 86 ? 0.665 10.995 -4.603 1.00 84.25 86 ARG A O 1
ATOM 697 N N . THR A 1 87 ? 0.491 8.794 -4.949 1.00 81.62 87 THR A N 1
ATOM 698 C CA . THR A 1 87 ? -0.952 8.754 -4.667 1.00 81.62 87 THR A CA 1
ATOM 699 C C . THR A 1 87 ? -1.267 8.995 -3.192 1.00 81.62 87 THR A C 1
ATOM 701 O O . THR A 1 87 ? -2.434 9.234 -2.870 1.00 81.62 87 THR A O 1
ATOM 704 N N . GLY A 1 88 ? -0.258 8.956 -2.311 1.00 81.88 88 GLY A N 1
ATOM 705 C CA . GLY A 1 88 ? -0.413 9.131 -0.870 1.00 81.88 88 GLY A CA 1
ATOM 706 C C . GLY A 1 88 ? -1.149 7.971 -0.198 1.00 81.88 88 GLY A C 1
ATOM 707 O O . GLY A 1 88 ? -1.549 8.090 0.958 1.00 81.88 88 GLY A O 1
ATOM 708 N N . ILE A 1 89 ? -1.350 6.848 -0.900 1.00 86.50 89 ILE A N 1
ATOM 709 C CA . ILE A 1 89 ? -2.078 5.703 -0.344 1.00 86.50 89 ILE A CA 1
ATOM 710 C C . ILE A 1 89 ? -1.264 5.027 0.764 1.00 86.50 89 ILE A C 1
ATOM 712 O O . ILE A 1 89 ? -1.843 4.574 1.742 1.00 86.50 89 ILE A O 1
ATOM 716 N N . VAL A 1 90 ? 0.072 5.020 0.666 1.00 89.88 90 VAL A N 1
ATOM 717 C CA . VAL A 1 90 ? 0.970 4.366 1.638 1.00 89.88 90 VAL A CA 1
ATOM 718 C C . VAL A 1 90 ? 0.892 5.021 3.018 1.00 89.88 90 VAL A C 1
ATOM 720 O O . VAL A 1 90 ? 0.710 4.333 4.023 1.00 89.88 90 VAL A O 1
ATOM 723 N N . THR A 1 91 ? 0.981 6.351 3.090 1.00 89.69 91 THR A N 1
ATOM 724 C CA . THR A 1 91 ? 0.894 7.088 4.363 1.00 89.69 91 THR A CA 1
ATOM 725 C C . THR A 1 91 ? -0.489 6.938 4.997 1.00 89.69 91 THR A C 1
ATOM 727 O O . THR A 1 91 ? -0.602 6.746 6.210 1.00 89.69 91 THR A O 1
ATOM 730 N N . PHE A 1 92 ? -1.537 6.929 4.172 1.00 90.06 92 PHE A N 1
ATOM 731 C CA . PHE A 1 92 ? -2.913 6.719 4.610 1.00 90.06 92 PHE A CA 1
ATOM 732 C C . PHE A 1 92 ? -3.169 5.288 5.113 1.00 90.06 92 PHE A C 1
ATOM 734 O O . PHE A 1 92 ? -3.811 5.099 6.150 1.00 90.06 92 PHE A O 1
ATOM 741 N N . LEU A 1 93 ? -2.602 4.276 4.446 1.00 93.00 93 LEU A N 1
ATOM 742 C CA . LEU A 1 93 ? -2.693 2.876 4.863 1.00 93.00 93 LEU A CA 1
ATOM 743 C C . LEU A 1 93 ? -2.056 2.672 6.242 1.00 93.00 93 LEU A C 1
ATOM 745 O O . LEU A 1 93 ? -2.654 2.056 7.122 1.00 93.00 93 LEU A O 1
ATOM 749 N N . LEU A 1 94 ? -0.869 3.249 6.459 1.00 93.62 94 LEU A N 1
ATOM 750 C CA . LEU A 1 94 ? -0.166 3.167 7.740 1.00 93.62 94 LEU A CA 1
ATOM 751 C C . LEU A 1 94 ? -0.965 3.810 8.881 1.00 93.62 94 LEU A C 1
ATOM 753 O O . LEU A 1 94 ? -0.977 3.284 9.995 1.00 93.62 94 LEU A O 1
ATOM 757 N N . GLN A 1 95 ? -1.661 4.919 8.625 1.00 92.19 95 GLN A N 1
ATOM 758 C CA . GLN A 1 95 ? -2.555 5.522 9.614 1.00 92.19 95 GLN A CA 1
ATOM 759 C C . GLN A 1 95 ? -3.744 4.603 9.932 1.00 92.19 95 GLN A C 1
ATOM 761 O O . GLN A 1 95 ? -4.032 4.368 11.108 1.00 92.19 95 GLN A O 1
ATOM 766 N N . GLY A 1 96 ? -4.400 4.042 8.912 1.00 93.50 96 GLY A N 1
ATOM 767 C CA . GLY A 1 96 ? -5.516 3.106 9.093 1.00 93.50 96 GLY A CA 1
ATOM 768 C C . GLY A 1 96 ? -5.118 1.865 9.891 1.00 93.50 96 GLY A C 1
ATOM 769 O O . GLY A 1 96 ? -5.799 1.504 10.852 1.00 93.50 96 GLY A O 1
ATOM 770 N N . LEU A 1 97 ? -3.961 1.277 9.582 1.00 94.75 97 LEU A N 1
ATOM 771 C CA . LEU A 1 97 ? -3.426 0.114 10.297 1.00 94.75 97 LEU A CA 1
ATOM 772 C C . LEU A 1 97 ? -3.096 0.423 11.766 1.00 94.75 97 LEU A C 1
ATOM 774 O O . LEU A 1 97 ? -3.350 -0.408 12.639 1.00 94.75 97 LEU A O 1
ATOM 778 N N . LYS A 1 98 ? -2.603 1.631 12.076 1.00 93.31 98 LYS A N 1
ATOM 779 C CA . LYS A 1 98 ? -2.395 2.067 13.471 1.00 93.31 98 LYS A CA 1
ATOM 780 C C . LYS A 1 98 ? -3.705 2.125 14.259 1.00 93.31 98 LYS A C 1
ATOM 782 O O . LYS A 1 98 ? -3.718 1.758 15.433 1.00 93.31 98 LYS A O 1
ATOM 787 N N . HIS A 1 99 ? -4.799 2.582 13.649 1.00 93.81 99 HIS A N 1
ATOM 788 C CA . HIS A 1 99 ? -6.110 2.599 14.307 1.00 93.81 99 HIS A CA 1
ATOM 789 C C . HIS A 1 99 ? -6.722 1.200 14.417 1.00 93.81 99 HIS A C 1
ATOM 791 O O . HIS A 1 99 ? -7.245 0.850 15.476 1.00 93.81 99 HIS A O 1
ATOM 797 N N . LEU A 1 100 ? -6.581 0.382 13.373 1.00 94.69 100 LEU A N 1
ATOM 798 C CA . LEU A 1 100 ? -7.004 -1.015 13.370 1.00 94.69 100 LEU A CA 1
ATOM 799 C C . LEU A 1 100 ? -6.374 -1.788 14.538 1.00 94.69 100 LEU A C 1
ATOM 801 O O . LEU A 1 100 ? -7.070 -2.478 15.279 1.00 94.69 100 LEU A O 1
ATOM 805 N N . ALA A 1 101 ? -5.066 -1.614 14.748 1.00 93.56 101 ALA A N 1
ATOM 806 C CA . ALA A 1 101 ? -4.327 -2.280 15.816 1.00 93.56 101 ALA A CA 1
ATOM 807 C C . ALA A 1 101 ? -4.799 -1.890 17.230 1.00 93.56 101 ALA A C 1
ATOM 809 O O . ALA A 1 101 ? -4.638 -2.686 18.157 1.00 93.56 101 ALA A O 1
ATOM 810 N N . LYS A 1 102 ? -5.386 -0.693 17.393 1.00 94.69 102 LYS A N 1
ATOM 811 C CA . LYS A 1 102 ? -5.960 -0.219 18.664 1.00 94.69 102 LYS A CA 1
ATOM 812 C C . LYS A 1 102 ? -7.351 -0.794 18.926 1.00 94.69 102 LYS A C 1
ATOM 814 O O . LYS A 1 102 ? -7.634 -1.168 20.055 1.00 94.69 102 LYS A O 1
ATOM 819 N N . VAL A 1 103 ? -8.209 -0.844 17.906 1.00 94.12 103 VAL A N 1
ATOM 820 C CA . VAL A 1 103 ? -9.617 -1.258 18.057 1.00 94.12 103 VAL A CA 1
ATOM 821 C C . VAL A 1 103 ? -9.776 -2.780 18.009 1.00 94.12 103 VAL A C 1
ATOM 823 O O . VAL A 1 103 ? -10.644 -3.305 18.695 1.00 94.12 103 VAL A O 1
ATOM 826 N N . ARG A 1 104 ? -8.944 -3.483 17.222 1.00 93.69 104 ARG A N 1
ATOM 827 C CA . ARG A 1 104 ? -9.021 -4.938 16.967 1.00 93.69 104 ARG A CA 1
ATOM 828 C C . ARG A 1 104 ? -10.465 -5.445 16.787 1.00 93.69 104 ARG A C 1
ATOM 830 O O . ARG A 1 104 ? -10.930 -6.267 17.576 1.00 93.69 104 ARG A O 1
ATOM 837 N N . PRO A 1 105 ? -11.182 -4.938 15.771 1.00 93.44 105 PRO A N 1
ATOM 838 C CA . PRO A 1 105 ? -12.543 -5.378 15.475 1.00 93.44 105 PRO A CA 1
ATOM 839 C C . PRO A 1 105 ? -12.577 -6.860 15.063 1.00 93.44 105 PRO A C 1
ATOM 841 O O . PRO A 1 105 ? -11.550 -7.423 14.682 1.00 93.44 105 PRO A O 1
ATOM 844 N N . SER A 1 106 ? -13.762 -7.483 15.111 1.00 94.25 106 SER A N 1
ATOM 845 C CA . SER A 1 106 ? -13.949 -8.887 14.709 1.00 94.25 106 SER A CA 1
ATOM 846 C C . SER A 1 106 ? -13.608 -9.129 13.239 1.00 94.25 106 SER A C 1
ATOM 848 O O . SER A 1 106 ? -13.010 -10.154 12.924 1.00 94.25 106 SER A O 1
ATOM 850 N N . ASP A 1 107 ? -13.953 -8.176 12.366 1.00 95.56 107 ASP A N 1
ATOM 851 C CA . ASP A 1 107 ? -13.557 -8.168 10.959 1.00 95.56 107 ASP A CA 1
ATOM 852 C C . ASP A 1 107 ? -12.660 -6.950 10.664 1.00 95.56 107 ASP A C 1
ATOM 854 O O . ASP A 1 107 ? -13.137 -5.810 10.588 1.00 95.56 107 ASP A O 1
ATOM 858 N N . PRO A 1 108 ? -11.339 -7.153 10.525 1.00 92.94 108 PRO A N 1
ATOM 859 C CA . PRO A 1 108 ? -10.414 -6.068 10.250 1.00 92.94 108 PRO A CA 1
ATOM 860 C C . PRO A 1 108 ? -10.506 -5.531 8.817 1.00 92.94 108 PRO A C 1
ATOM 862 O O . PRO A 1 108 ? -10.185 -4.360 8.602 1.00 92.94 108 PRO A O 1
ATOM 865 N N . ALA A 1 109 ? -10.916 -6.346 7.842 1.00 93.12 109 ALA A N 1
ATOM 866 C CA . ALA A 1 109 ? -10.916 -5.953 6.436 1.00 93.12 109 ALA A CA 1
ATOM 867 C C . ALA A 1 109 ? -12.070 -4.988 6.141 1.00 93.12 109 ALA A C 1
ATOM 869 O O . ALA A 1 109 ? -11.849 -3.908 5.583 1.00 93.12 109 ALA A O 1
ATOM 870 N N . GLU A 1 110 ? -13.277 -5.337 6.591 1.00 94.12 110 GLU A N 1
ATOM 871 C CA . GLU A 1 110 ? -14.460 -4.487 6.436 1.00 94.12 110 GLU A CA 1
ATOM 872 C C . GLU A 1 110 ? -14.290 -3.156 7.182 1.00 94.12 110 GLU A C 1
ATOM 874 O O . GLU A 1 110 ? -14.532 -2.075 6.632 1.00 94.12 110 GLU A O 1
ATOM 879 N N . TRP A 1 111 ? -13.780 -3.212 8.415 1.00 95.88 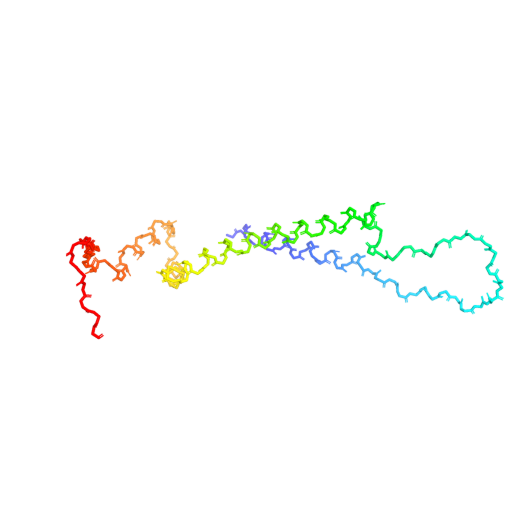111 TRP A N 1
ATOM 880 C CA . TRP A 1 111 ? -13.534 -2.012 9.209 1.00 95.88 111 TRP A CA 1
ATOM 881 C C . TRP A 1 111 ? -12.516 -1.077 8.545 1.00 95.88 111 TRP A C 1
ATOM 883 O O . TRP A 1 111 ? -12.727 0.139 8.498 1.00 95.88 111 TRP A O 1
ATOM 893 N N . LEU A 1 112 ? -11.419 -1.624 8.007 1.00 94.12 112 LEU A N 1
ATOM 894 C CA . LEU A 1 112 ? -10.377 -0.830 7.355 1.00 94.12 112 LEU A CA 1
ATOM 895 C C . LEU A 1 112 ? -10.888 -0.179 6.062 1.00 94.12 112 LEU A C 1
ATOM 897 O O . LEU A 1 112 ? -10.610 0.997 5.817 1.00 94.12 112 LEU A O 1
ATOM 901 N N . ALA A 1 113 ? -11.686 -0.898 5.271 1.00 92.69 113 ALA A N 1
ATOM 902 C CA . ALA A 1 113 ? -12.333 -0.340 4.087 1.00 92.69 113 ALA A CA 1
ATOM 903 C C . ALA A 1 113 ? -13.267 0.826 4.458 1.00 92.69 113 ALA A C 1
ATOM 905 O O . ALA A 1 113 ? -13.183 1.913 3.874 1.00 92.69 113 ALA A O 1
ATOM 906 N N . ALA A 1 114 ? -14.097 0.647 5.490 1.00 93.44 114 ALA A N 1
ATOM 907 C CA . ALA A 1 114 ? -14.962 1.707 6.001 1.00 93.44 114 ALA A CA 1
ATOM 908 C C . ALA A 1 114 ? -14.158 2.911 6.528 1.00 93.44 114 ALA A C 1
ATOM 910 O O . ALA A 1 114 ? -14.552 4.062 6.315 1.00 93.44 114 ALA A O 1
ATOM 911 N N . PHE A 1 115 ? -13.018 2.671 7.184 1.00 93.62 115 PHE A N 1
ATOM 912 C CA . PHE A 1 115 ? -12.109 3.722 7.641 1.00 93.62 115 PHE A CA 1
ATOM 913 C C . PHE A 1 115 ? -11.569 4.553 6.469 1.00 93.62 115 PHE A C 1
ATOM 915 O O . PHE A 1 115 ? -11.555 5.784 6.547 1.00 93.62 115 PHE A O 1
ATOM 922 N N . PHE A 1 116 ? -11.178 3.911 5.366 1.00 91.44 116 PHE A N 1
ATOM 923 C CA . PHE A 1 116 ? -10.686 4.619 4.184 1.00 91.44 116 PHE A CA 1
ATOM 924 C C . PHE A 1 116 ? -11.764 5.466 3.506 1.00 91.44 116 PHE A C 1
ATOM 926 O O . PHE A 1 116 ? -11.492 6.608 3.140 1.00 91.44 116 PHE A O 1
ATOM 933 N N . LEU A 1 117 ? -12.997 4.965 3.398 1.00 90.31 117 LEU A N 1
ATOM 934 C CA . LEU A 1 117 ? -14.108 5.719 2.805 1.00 90.31 117 LEU A CA 1
ATOM 935 C C . LEU A 1 117 ? -14.523 6.935 3.647 1.00 90.31 117 LEU A C 1
ATOM 937 O O . LEU A 1 117 ? -14.884 7.981 3.100 1.00 90.31 117 LEU A O 1
ATOM 941 N N . LYS A 1 118 ? -14.474 6.815 4.979 1.00 89.81 118 LYS A N 1
ATOM 942 C CA . LYS A 1 118 ? -14.831 7.905 5.901 1.00 89.81 118 LYS A CA 1
ATOM 943 C C . LYS A 1 118 ? -13.780 9.014 5.931 1.00 89.81 118 LYS A C 1
ATOM 945 O O . LYS A 1 118 ? -14.155 10.180 5.982 1.00 89.81 118 LYS A O 1
ATOM 950 N N . ASN A 1 119 ? -12.498 8.656 5.861 1.00 89.69 119 ASN A N 1
ATOM 951 C CA . ASN A 1 119 ? -11.381 9.592 6.020 1.00 89.69 119 ASN A CA 1
ATOM 952 C C . ASN A 1 119 ? -10.735 10.026 4.691 1.00 89.69 119 ASN A C 1
ATOM 954 O O . ASN A 1 119 ? -9.626 10.553 4.698 1.00 89.69 119 ASN A O 1
ATOM 958 N N . ASN A 1 120 ? -11.385 9.785 3.547 1.00 83.88 120 ASN A N 1
ATOM 959 C CA . ASN A 1 120 ? -10.818 10.113 2.240 1.00 83.88 120 ASN A CA 1
ATOM 960 C C . ASN A 1 120 ? -10.739 11.644 2.032 1.00 83.88 120 ASN A C 1
ATOM 962 O O . ASN A 1 120 ? -11.785 12.290 1.922 1.00 83.88 120 ASN A O 1
ATOM 966 N N . PRO A 1 121 ? -9.535 12.232 1.886 1.00 77.75 121 PRO A N 1
ATOM 967 C CA . PRO A 1 121 ? -9.374 13.677 1.711 1.00 77.75 121 PRO A CA 1
ATOM 968 C C . PRO A 1 121 ? -9.938 14.194 0.379 1.00 77.75 121 PRO A C 1
ATOM 970 O O . PRO A 1 121 ? -10.234 15.378 0.253 1.00 77.75 121 PRO A O 1
ATOM 973 N N . ARG A 1 122 ? -10.120 13.321 -0.621 1.00 75.25 122 ARG A N 1
ATOM 974 C CA . ARG A 1 122 ? -10.650 13.690 -1.945 1.00 75.25 122 ARG A CA 1
ATOM 975 C C . ARG A 1 122 ? -12.168 13.574 -2.047 1.00 75.25 122 ARG A C 1
ATOM 977 O O . ARG A 1 122 ? -12.714 13.886 -3.097 1.00 75.25 122 ARG A O 1
ATOM 984 N N . LYS A 1 123 ? -12.859 13.148 -0.983 1.00 71.44 123 LYS A N 1
ATOM 985 C CA . LYS A 1 123 ? -14.319 12.946 -0.987 1.00 71.44 123 LYS A CA 1
ATOM 986 C C . LYS A 1 123 ? -15.101 14.207 -1.381 1.00 71.44 123 LYS A C 1
ATOM 988 O O . LYS A 1 123 ? -16.176 14.101 -1.956 1.00 71.44 123 LYS A O 1
ATOM 993 N N . ASN A 1 124 ? -14.532 15.379 -1.105 1.00 64.31 124 ASN A N 1
ATOM 994 C CA . ASN A 1 124 ? -15.165 16.676 -1.339 1.00 64.31 124 ASN A CA 1
ATOM 995 C C . ASN A 1 124 ? -14.536 17.420 -2.527 1.00 64.31 124 ASN A C 1
ATOM 997 O O . ASN A 1 124 ? -14.910 18.556 -2.813 1.00 64.31 124 ASN A O 1
ATOM 1001 N N . MET A 1 125 ? -13.548 16.815 -3.192 1.00 65.38 125 MET A N 1
ATOM 1002 C CA . MET A 1 125 ? -12.925 17.411 -4.362 1.00 65.38 125 MET A CA 1
ATOM 1003 C C . MET A 1 125 ? -13.891 17.206 -5.526 1.00 65.38 125 MET A C 1
ATOM 1005 O O . MET A 1 125 ? -14.077 16.079 -5.982 1.00 65.38 125 MET A O 1
ATOM 1009 N N . ILE A 1 126 ? -14.537 18.283 -5.979 1.00 57.38 126 ILE A N 1
ATOM 1010 C CA . ILE A 1 126 ? -15.251 18.276 -7.256 1.00 57.38 126 ILE A CA 1
ATOM 1011 C C . ILE A 1 126 ? -14.194 17.915 -8.294 1.00 57.38 126 ILE A C 1
ATOM 1013 O O . ILE A 1 126 ? -13.289 18.703 -8.564 1.00 57.38 126 ILE A O 1
ATOM 1017 N N . ILE A 1 127 ? -14.258 16.691 -8.813 1.00 61.72 127 ILE A N 1
ATOM 1018 C CA . ILE A 1 127 ? -13.451 16.281 -9.953 1.00 61.72 127 ILE A CA 1
ATOM 1019 C C . ILE A 1 127 ? -14.034 17.073 -11.114 1.00 61.72 127 ILE A C 1
ATOM 1021 O O . ILE A 1 127 ? -14.994 16.644 -11.750 1.00 61.72 127 ILE A O 1
ATOM 1025 N N . THR A 1 128 ? -13.518 18.278 -11.343 1.00 55.78 128 THR A N 1
ATOM 1026 C CA . THR A 1 128 ? -13.706 18.913 -12.634 1.00 55.78 128 THR A CA 1
ATOM 1027 C C . THR A 1 128 ? -13.083 17.950 -13.636 1.00 55.78 128 THR A C 1
ATOM 1029 O O . THR A 1 128 ? -11.899 17.615 -13.497 1.00 55.78 128 THR A O 1
ATOM 1032 N N . PRO A 1 129 ? -13.866 17.414 -14.591 1.00 62.94 129 PRO A N 1
ATOM 1033 C CA . PRO A 1 129 ? -13.271 16.632 -15.655 1.00 62.94 129 PRO A CA 1
ATOM 1034 C C . PRO A 1 129 ? -12.174 17.500 -16.284 1.00 62.94 129 PRO A C 1
ATOM 1036 O O . PRO A 1 129 ? -12.354 18.724 -16.369 1.00 62.94 129 PRO A O 1
ATOM 1039 N N . PRO A 1 130 ? -11.021 16.916 -16.654 1.00 60.91 130 PRO A N 1
ATOM 1040 C CA . PRO A 1 130 ? -10.000 17.678 -17.356 1.00 60.91 130 PRO A CA 1
ATOM 1041 C C . PRO A 1 130 ? -10.693 18.385 -18.519 1.00 60.91 130 PRO A C 1
ATOM 1043 O O . PRO A 1 130 ? -11.413 17.733 -19.277 1.00 60.91 130 PRO A O 1
ATOM 1046 N N . LYS A 1 131 ? -10.552 19.718 -18.610 1.00 55.34 131 LYS A N 1
ATOM 1047 C CA . LYS A 1 131 ? -11.010 20.451 -19.793 1.00 55.34 131 LYS A CA 1
ATOM 1048 C C . LYS A 1 131 ? -10.394 19.718 -20.975 1.00 55.34 131 LYS A C 1
ATOM 1050 O O . LYS A 1 131 ? -9.167 19.634 -21.050 1.00 55.34 131 LYS A O 1
ATOM 1055 N N . VAL A 1 132 ? -11.234 19.126 -21.822 1.00 59.22 132 VAL A N 1
ATOM 1056 C CA . VAL A 1 132 ? -10.794 18.657 -23.130 1.00 59.22 132 VAL A CA 1
ATOM 1057 C C . VAL A 1 132 ? -10.128 19.877 -23.742 1.00 59.22 132 VAL A C 1
ATOM 1059 O O . VAL A 1 132 ? -10.740 20.940 -23.827 1.00 59.22 132 VAL A O 1
ATOM 1062 N N . VAL A 1 133 ? -8.822 19.783 -23.977 1.00 61.59 133 VAL A N 1
ATOM 1063 C CA . VAL A 1 133 ? -8.094 20.833 -24.674 1.00 61.59 133 VAL A CA 1
ATOM 1064 C C . VAL A 1 133 ? -8.634 20.758 -26.088 1.00 61.59 133 VAL A C 1
ATOM 1066 O O . VAL A 1 133 ? -8.213 19.897 -26.858 1.00 61.59 133 VAL A O 1
ATOM 1069 N N . ASP A 1 134 ? -9.656 21.558 -26.380 1.00 63.97 134 ASP A N 1
ATOM 1070 C CA . ASP A 1 134 ? -10.161 21.685 -27.735 1.00 63.97 134 ASP A CA 1
ATOM 1071 C C . ASP A 1 134 ? -8.964 22.117 -28.599 1.00 63.97 134 ASP A C 1
ATOM 1073 O O . ASP A 1 134 ? -8.301 23.107 -28.263 1.00 63.97 134 ASP A O 1
ATOM 1077 N N . PRO A 1 135 ? -8.622 21.367 -29.661 1.00 67.38 135 PRO A N 1
ATOM 1078 C CA . PRO A 1 135 ? -7.400 21.596 -30.435 1.00 67.38 135 PRO A CA 1
ATOM 1079 C C . PRO A 1 135 ? -7.348 22.985 -31.092 1.00 67.38 135 PRO A C 1
ATOM 1081 O O . PRO A 1 135 ? -6.274 23.428 -31.489 1.00 67.38 135 PRO A O 1
ATOM 1084 N N . ASP A 1 136 ? -8.481 23.685 -31.155 1.00 69.94 136 ASP A N 1
ATOM 1085 C CA . ASP A 1 136 ? -8.633 24.958 -31.855 1.00 69.94 136 ASP A CA 1
ATOM 1086 C C . ASP A 1 136 ? -8.450 26.204 -30.966 1.00 69.94 136 ASP A C 1
ATOM 1088 O O . ASP A 1 136 ? -8.542 27.322 -31.474 1.00 69.94 136 ASP A O 1
ATOM 1092 N N . ASN A 1 137 ? -8.180 26.067 -29.657 1.00 67.50 137 ASN A N 1
ATOM 1093 C CA . ASN A 1 137 ? -7.994 27.233 -28.779 1.00 67.50 137 ASN A CA 1
ATOM 1094 C C . ASN A 1 137 ? -6.783 27.106 -27.829 1.00 67.50 137 ASN A C 1
ATOM 1096 O O . ASN A 1 137 ? -6.923 26.625 -26.699 1.00 67.50 137 ASN A O 1
ATOM 1100 N N . PRO A 1 138 ? -5.580 27.543 -28.249 1.00 66.31 138 PRO A N 1
ATOM 1101 C CA . PRO A 1 138 ? -4.401 27.515 -27.392 1.00 66.31 138 PRO A CA 1
ATOM 1102 C C . PRO A 1 138 ? -4.511 28.537 -26.247 1.00 66.31 138 PRO A C 1
ATOM 1104 O O . PRO A 1 138 ? -4.755 29.723 -26.460 1.00 66.31 138 PRO A O 1
ATOM 1107 N N . VAL A 1 139 ? -4.291 28.075 -25.011 1.00 67.12 139 VAL A N 1
ATOM 1108 C CA . VAL A 1 139 ? -4.217 28.933 -23.816 1.00 67.12 139 VAL A CA 1
ATOM 1109 C C . VAL A 1 139 ? -2.931 29.773 -23.881 1.00 67.12 139 VAL A C 1
ATOM 1111 O O . VAL A 1 139 ? -1.862 29.197 -24.093 1.00 67.12 139 VAL A O 1
ATOM 1114 N N . PRO A 1 140 ? -2.982 31.106 -23.689 1.00 60.31 140 PRO A N 1
ATOM 1115 C CA . PRO A 1 140 ? -1.781 31.933 -23.699 1.00 60.31 140 PRO A CA 1
ATOM 1116 C C . PRO A 1 140 ? -0.877 31.584 -22.511 1.00 60.31 140 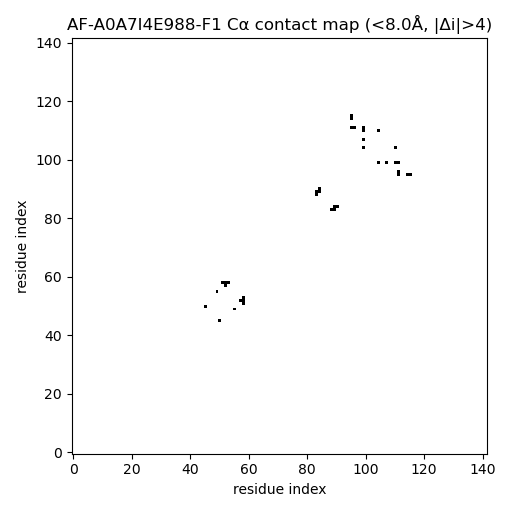PRO A C 1
ATOM 1118 O O . PRO A 1 140 ? -1.313 31.588 -21.359 1.00 60.31 140 PRO A O 1
ATOM 1121 N N . ILE A 1 141 ? 0.387 31.279 -22.810 1.00 56.22 141 ILE A N 1
ATOM 1122 C CA . ILE A 1 141 ? 1.444 31.095 -21.814 1.00 56.22 141 ILE A CA 1
ATOM 1123 C C . ILE A 1 141 ? 1.898 32.500 -21.403 1.00 56.22 141 ILE A C 1
ATOM 1125 O O . ILE A 1 141 ? 2.547 33.188 -22.191 1.00 56.22 141 ILE A O 1
ATOM 1129 N N . GLY A 1 142 ? 1.464 32.940 -20.221 1.00 49.03 142 GLY A N 1
ATOM 1130 C CA . GLY A 1 142 ? 1.955 34.147 -19.550 1.00 49.03 142 GLY A CA 1
ATOM 1131 C C . GLY A 1 142 ? 3.149 33.844 -18.661 1.00 49.03 142 GLY A C 1
ATOM 1132 O O . GLY A 1 142 ? 3.178 32.727 -18.094 1.00 49.03 142 GLY A O 1
#

Radius of gyration: 31.22 Å; Cα contacts (8 Å, |Δi|>4): 19; chains: 1; bounding box: 77×65×55 Å

InterPro domains:
  IPR007858 Dpy-30 motif [PF05186] (81-121)
  IPR049629 DPY30/SDC1, dimerization/docking domain [cd22965] (81-121)

pLDDT: mean 70.15, std 17.32, range [36.19, 95.88]

Foldseek 3Di:
DPPVVVVVVVVVVVVVVVVVVPPPDPDDDDDDDDDDDDDDDDDPDDDPLRVPDPDPVVVVVVVVVVVVVVVVVVVVVVVVVCVCVVVVVVVVLVVLVVVCVVPVDPDSVVSSVVVCVVPPPCPPPPPPPPPPPPVPDDDDDD

Solvent-accessible surface area (backbone atoms only — not comparable to full-atom values): 9315 Å² total; per-residue (Å²): 139,70,79,70,62,55,57,66,48,50,61,56,52,54,55,54,50,62,60,66,74,60,73,79,82,89,80,82,82,80,81,92,79,83,93,76,80,88,73,85,89,80,81,80,82,73,54,81,81,57,72,78,33,100,43,76,64,59,44,51,50,53,51,52,51,52,48,54,54,50,52,58,49,47,56,54,49,50,54,53,49,51,49,42,57,73,71,45,52,55,67,51,48,55,54,51,51,57,51,46,71,72,67,63,56,97,55,59,65,64,52,48,52,53,49,50,69,73,67,43,85,61,78,80,57,78,77,70,71,77,75,76,78,56,92,90,63,83,78,84,87,126

Organism: Physcomitrium patens (NCBI:txid3218)

Sequence (142 aa):
MPSVLIFFCYENRVFLKIMADKKVNIDDTPPADGVAPPTEDEKPPPTFEQMWFNDPVEGREAQMLALKLRDGVVLRAETNRIYLERTGIVTFLLQGLKHLAKVRPSDPAEWLAAFFLKNNPRKNMIITPPKVVDPDNPVPIG